Protein AF-A0A0C9WSH5-F1 (afdb_monomer_lite)

Radius of gyration: 27.42 Å; chains: 1; bounding box: 50×46×90 Å

Sequence (156 aa):
MPSDQQHELEELRREEETEKREKEKKSPKVKDFVANKPVKDTMQLRPSHFAIHKLDECEYVELYYFILEGCTEAVRLDHTIAQDTFTFTKADDTLLLKPMALHKPSSKVIPDEDLTWHQILIAKSGLLHHMVQRGWPDQHVFVLMEFFLNLESHPT

Secondary structure (DSSP, 8-state):
--HHHHHHHHHHHHHHHHHHHHHHHHS--PPPP-TTPPPPSS------HHHHHHHHTT----GGGGSHHHHHHHHHHHHHS-TT-EEEEEETTEEEEEEGGGT---TT---GGGS-HHHHHHHHHHHHHHHHHTT--HHHHHHHHHHHHHHHT---

Organism: NCBI:txid1095629

pLDDT: mean 84.45, std 10.74, range [50.03, 96.62]

Structure (mmCIF, N/CA/C/O backbone):
data_AF-A0A0C9WSH5-F1
#
_entry.id   AF-A0A0C9WSH5-F1
#
loop_
_atom_site.group_PDB
_atom_site.id
_atom_site.type_symbol
_atom_site.label_atom_id
_atom_site.label_alt_id
_atom_site.label_comp_id
_atom_site.label_asym_id
_atom_site.label_entity_id
_atom_site.label_seq_id
_atom_site.pdbx_PDB_ins_code
_atom_site.Cartn_x
_atom_site.Cartn_y
_atom_site.Cartn_z
_atom_site.occupancy
_atom_site.B_iso_or_equiv
_atom_site.auth_seq_id
_atom_site.auth_comp_id
_atom_site.auth_asym_id
_atom_site.auth_atom_id
_atom_site.pdbx_PDB_model_num
ATOM 1 N N . MET A 1 1 ? -26.234 27.484 71.056 1.00 50.03 1 MET A N 1
ATOM 2 C CA . MET A 1 1 ? -25.800 28.050 69.764 1.00 50.03 1 MET A CA 1
ATOM 3 C C . MET A 1 1 ? -24.334 27.741 69.389 1.00 50.03 1 MET A C 1
ATOM 5 O O . MET A 1 1 ? -23.684 28.633 68.867 1.00 50.03 1 MET A O 1
ATOM 9 N N . PRO A 1 2 ? -23.793 26.518 69.609 1.00 56.44 2 PRO A N 1
ATOM 10 C CA . PRO A 1 2 ? -22.602 26.066 68.864 1.00 56.44 2 PRO A CA 1
ATOM 11 C C . PRO A 1 2 ? -22.793 24.808 67.987 1.00 56.44 2 PRO A C 1
ATOM 13 O O . PRO A 1 2 ? -21.876 24.456 67.255 1.00 56.44 2 PRO A O 1
ATOM 16 N N . SER A 1 3 ? -23.948 24.128 68.028 1.00 60.78 3 SER A N 1
ATOM 17 C CA . SER A 1 3 ? -24.163 22.877 67.268 1.00 60.78 3 SER A CA 1
ATOM 18 C C . SER A 1 3 ? -24.392 23.078 65.767 1.00 60.78 3 SER A C 1
ATOM 20 O O . SER A 1 3 ? -23.948 22.244 64.985 1.00 60.78 3 SER A O 1
ATOM 22 N N . ASP A 1 4 ? -25.018 24.183 65.353 1.00 62.06 4 ASP A N 1
ATOM 23 C CA . ASP A 1 4 ? -25.354 24.409 63.937 1.00 62.06 4 ASP A CA 1
ATOM 24 C C . ASP A 1 4 ? -24.105 24.700 63.086 1.00 62.06 4 ASP A C 1
ATOM 26 O O . ASP A 1 4 ? -23.969 24.178 61.984 1.00 62.06 4 ASP A O 1
ATOM 30 N N . GLN A 1 5 ? -23.123 25.420 63.645 1.00 63.69 5 GLN A N 1
ATOM 31 C CA . GLN A 1 5 ? -21.836 25.691 62.986 1.00 63.69 5 GLN A CA 1
ATOM 32 C C . GLN A 1 5 ? -20.993 24.427 62.768 1.00 63.69 5 GLN A C 1
ATOM 34 O O . GLN A 1 5 ? -20.218 24.358 61.816 1.00 63.69 5 GLN A O 1
ATOM 39 N N . GLN A 1 6 ? -21.114 23.431 63.650 1.00 66.38 6 GLN A N 1
ATOM 40 C CA . GLN A 1 6 ? -20.389 22.167 63.497 1.00 66.38 6 GLN A CA 1
ATOM 41 C C . GLN A 1 6 ? -21.007 21.286 62.411 1.00 66.38 6 GLN A C 1
ATOM 43 O O . GLN A 1 6 ? -20.276 20.612 61.691 1.00 66.38 6 GLN A O 1
ATOM 48 N N . HIS A 1 7 ? -22.334 21.319 62.273 1.00 69.69 7 HIS A N 1
ATOM 49 C CA . HIS A 1 7 ? -23.040 20.590 61.224 1.00 69.69 7 HIS A CA 1
ATOM 50 C C . HIS A 1 7 ? -22.768 21.193 59.838 1.00 69.69 7 HIS A C 1
ATOM 52 O O . HIS A 1 7 ? -22.484 20.466 58.893 1.00 69.69 7 HIS A O 1
ATOM 58 N N . GLU A 1 8 ? -22.781 22.522 59.726 1.00 75.38 8 GLU A N 1
ATOM 59 C CA . GLU A 1 8 ? -22.505 23.230 58.469 1.00 75.38 8 GLU A CA 1
ATOM 60 C C . GLU A 1 8 ? -21.065 23.004 57.969 1.00 75.38 8 GLU A C 1
ATOM 62 O O . GLU A 1 8 ? -20.840 22.783 56.780 1.00 75.38 8 GLU A O 1
ATOM 67 N N . LEU A 1 9 ? -20.086 22.966 58.882 1.00 76.56 9 LEU A N 1
ATOM 68 C CA . LEU A 1 9 ? -18.692 22.673 58.539 1.00 76.56 9 LEU A CA 1
ATOM 69 C C . LEU A 1 9 ? -18.494 21.230 58.047 1.00 76.56 9 LEU A C 1
ATOM 71 O O . LEU A 1 9 ? -17.668 20.985 57.167 1.00 76.56 9 LEU A O 1
ATOM 75 N N . GLU A 1 10 ? -19.220 20.268 58.618 1.00 79.81 10 GLU A N 1
ATOM 76 C CA . GLU A 1 10 ? -19.109 18.861 58.225 1.00 79.81 10 GLU A CA 1
ATOM 77 C C . GLU A 1 10 ? -19.747 18.596 56.854 1.00 79.81 10 GLU A C 1
ATOM 79 O O . GLU A 1 10 ? -19.181 17.857 56.046 1.00 79.81 10 GLU A O 1
ATOM 84 N N . GLU A 1 11 ? -20.865 19.257 56.547 1.00 80.06 11 GLU A N 1
ATOM 85 C CA . GLU A 1 11 ? -21.499 19.175 55.227 1.00 80.06 11 GLU A CA 1
ATOM 86 C C . GLU A 1 11 ? -20.609 19.798 54.136 1.00 80.06 11 GLU A C 1
ATOM 88 O O . GLU A 1 11 ? -20.381 19.165 53.104 1.00 80.06 11 GLU A O 1
ATOM 93 N N . LEU A 1 12 ? -19.977 20.951 54.402 1.00 82.00 12 LEU A N 1
ATOM 94 C CA . LEU A 1 12 ? -18.985 21.557 53.498 1.00 82.00 12 LEU A CA 1
ATOM 95 C C . LEU A 1 12 ? -17.786 20.634 53.229 1.00 82.00 12 LEU A C 1
ATOM 97 O O . LEU A 1 12 ? -17.310 20.528 52.097 1.00 82.00 12 LEU A O 1
ATOM 101 N N . ARG A 1 13 ? -17.295 19.930 54.258 1.00 80.62 13 ARG A N 1
ATOM 102 C CA . ARG A 1 13 ? -16.193 18.964 54.104 1.00 80.62 13 ARG A CA 1
ATOM 103 C C . ARG A 1 13 ? -16.601 17.771 53.248 1.00 80.62 13 ARG A C 1
ATOM 105 O O . ARG A 1 13 ? -15.802 17.319 52.427 1.00 80.62 13 ARG A O 1
ATOM 112 N N . ARG A 1 14 ? -17.827 17.271 53.418 1.00 81.31 14 ARG A N 1
ATOM 113 C CA . ARG A 1 14 ? -18.374 16.184 52.595 1.00 81.31 14 ARG A CA 1
ATOM 114 C C . ARG A 1 14 ? -18.537 16.613 51.142 1.00 81.31 14 ARG A C 1
ATOM 116 O O . ARG A 1 14 ? -18.136 15.861 50.254 1.00 81.31 14 ARG A O 1
ATOM 123 N N . GLU A 1 15 ? -19.049 17.814 50.894 1.00 80.81 15 GLU A N 1
ATOM 124 C CA . GLU A 1 15 ? -19.179 18.363 49.541 1.00 80.81 15 GLU A CA 1
ATOM 125 C C . GLU A 1 15 ? -17.812 18.514 48.861 1.00 80.81 15 GLU A C 1
ATOM 127 O O . GLU A 1 15 ? -17.624 17.976 47.767 1.00 80.81 15 GLU A O 1
ATOM 132 N N . GLU A 1 16 ? -16.814 19.103 49.528 1.00 80.12 16 GLU A N 1
ATOM 133 C CA . GLU A 1 16 ? -15.451 19.195 48.979 1.00 80.12 16 GLU A CA 1
ATOM 134 C C . GLU A 1 16 ? -14.829 17.820 48.689 1.00 80.12 16 GLU A C 1
ATOM 136 O O . GLU A 1 16 ? -14.125 17.644 47.689 1.00 80.12 16 GLU A O 1
ATOM 141 N N . GLU A 1 17 ? -15.056 16.828 49.555 1.00 80.19 17 GLU A N 1
ATOM 142 C CA . GLU A 1 17 ? -14.512 15.483 49.364 1.00 80.19 17 GLU A CA 1
ATOM 143 C C . GLU A 1 17 ? -15.188 14.765 48.185 1.00 80.19 17 GLU A C 1
ATOM 145 O O . GLU A 1 17 ? -14.519 14.077 47.403 1.00 80.19 17 GLU A O 1
ATOM 150 N N . THR A 1 18 ? -16.497 14.962 48.002 1.00 79.00 18 THR A N 1
ATOM 151 C CA . THR A 1 18 ? -17.220 14.443 46.831 1.00 79.00 18 THR A CA 1
ATOM 152 C C . THR A 1 18 ? -16.777 15.127 45.541 1.00 79.00 18 THR A C 1
ATOM 154 O O . THR A 1 18 ? -16.518 14.438 44.551 1.00 79.00 18 THR A O 1
ATOM 157 N N . GLU A 1 19 ? -16.577 16.447 45.559 1.00 80.56 19 GLU A N 1
ATOM 158 C CA . GLU A 1 19 ? -16.118 17.210 44.400 1.00 80.56 19 GLU A CA 1
ATOM 159 C C . GLU A 1 19 ? -14.691 16.806 43.989 1.00 80.56 19 GLU A C 1
ATOM 161 O O . GLU A 1 19 ? -14.406 16.628 42.799 1.00 80.56 19 GLU A O 1
ATOM 166 N N . LYS A 1 20 ? -13.794 16.574 44.959 1.00 77.50 20 LYS A N 1
ATOM 167 C CA . LYS A 1 20 ? -12.436 16.058 44.703 1.00 77.50 20 LYS A CA 1
ATOM 168 C C . LYS A 1 20 ? -12.468 14.660 44.084 1.00 77.50 20 LYS A C 1
ATOM 170 O O . LYS A 1 20 ? -11.818 14.437 43.062 1.00 77.50 20 LYS A O 1
ATOM 175 N N . ARG A 1 21 ? -13.282 13.745 44.623 1.00 75.56 21 ARG A N 1
ATOM 176 C CA . ARG A 1 21 ? -13.440 12.382 44.074 1.00 75.56 21 ARG A CA 1
ATOM 177 C C . ARG A 1 21 ? -14.044 12.384 42.668 1.00 75.56 21 ARG A C 1
ATOM 179 O O . ARG A 1 21 ? -13.676 11.547 41.841 1.00 75.56 21 ARG A O 1
ATOM 186 N N . GLU A 1 22 ? -14.962 13.301 42.368 1.00 77.06 22 GLU A N 1
ATOM 187 C CA . GLU A 1 22 ? -15.489 13.469 41.010 1.00 77.06 22 GLU A CA 1
ATOM 188 C C . GLU A 1 22 ? -14.439 14.010 40.035 1.00 77.06 22 GLU A C 1
ATOM 190 O O . GLU A 1 22 ? -14.343 13.512 38.910 1.00 77.06 22 GLU A O 1
ATOM 195 N N . LYS A 1 23 ? -13.639 14.998 40.454 1.00 76.31 23 LYS A N 1
ATOM 196 C CA . LYS A 1 23 ? -12.546 15.556 39.641 1.00 76.31 23 LYS A CA 1
ATOM 197 C C . LYS A 1 23 ? -11.484 14.499 39.330 1.00 76.31 23 LYS A C 1
ATOM 199 O O . LYS A 1 23 ? -11.049 14.399 38.186 1.00 76.31 23 LYS A O 1
ATOM 204 N N . GLU A 1 24 ? -11.142 13.646 40.294 1.00 74.50 24 GLU A N 1
ATOM 205 C CA . GLU A 1 24 ? -10.209 12.531 40.083 1.00 74.50 24 GLU A CA 1
ATOM 206 C C . GLU A 1 24 ? -10.762 11.473 39.119 1.00 74.50 24 GLU A C 1
ATOM 208 O O . GLU A 1 24 ? -10.040 11.012 38.234 1.00 74.50 24 GLU A O 1
ATOM 213 N N . LYS A 1 25 ? -12.056 11.129 39.209 1.00 75.00 25 LYS A N 1
ATOM 214 C CA . LYS A 1 25 ? -12.700 10.196 38.261 1.00 75.00 25 LYS A CA 1
ATOM 215 C C . LYS A 1 25 ? -12.760 10.737 36.831 1.00 75.00 25 LYS A C 1
ATOM 217 O O . LYS A 1 25 ? -12.718 9.942 35.894 1.00 75.00 25 LYS A O 1
ATOM 222 N N . LYS A 1 26 ? -12.882 12.058 36.672 1.00 77.50 26 LYS A N 1
ATOM 223 C CA . LYS A 1 26 ? -12.911 12.749 35.371 1.00 77.50 26 LYS A CA 1
ATOM 224 C C . LYS A 1 26 ? -11.509 12.996 34.804 1.00 77.50 26 LYS A C 1
ATOM 226 O O . LYS A 1 26 ? -11.394 13.354 33.634 1.00 77.50 26 LYS A O 1
ATOM 231 N N . SER A 1 27 ? -10.451 12.801 35.594 1.00 70.69 27 SER A N 1
ATOM 232 C CA . SER A 1 27 ? -9.085 12.949 35.098 1.00 70.69 27 SER A CA 1
ATOM 233 C C . SER A 1 27 ? -8.742 11.831 34.099 1.00 70.69 27 SER A C 1
ATOM 235 O O . SER A 1 27 ? -9.099 10.667 34.323 1.00 70.69 27 SER A O 1
ATOM 237 N N . PRO A 1 28 ? -8.070 12.147 32.976 1.00 71.75 28 PRO A N 1
ATOM 238 C CA . PRO A 1 28 ? -7.603 11.131 32.046 1.00 71.75 28 PRO A CA 1
ATOM 239 C C . PRO A 1 28 ? -6.678 10.163 32.782 1.00 71.75 28 PRO A C 1
ATOM 241 O O . PRO A 1 28 ? -5.622 10.556 33.277 1.00 71.75 28 PRO A O 1
ATOM 244 N N . LYS A 1 29 ? -7.057 8.884 32.849 1.00 78.62 29 LYS A N 1
ATOM 245 C CA . LYS A 1 29 ? -6.165 7.835 33.349 1.00 78.62 29 LYS A CA 1
ATOM 246 C C . LYS A 1 29 ? -5.006 7.691 32.371 1.00 78.62 29 LYS A C 1
ATOM 248 O O . LYS A 1 29 ? -5.147 7.065 31.320 1.00 78.62 29 LYS A O 1
ATOM 253 N N . VAL A 1 30 ? -3.877 8.304 32.713 1.00 79.31 30 VAL A N 1
ATOM 254 C CA . VAL A 1 30 ? -2.618 8.125 31.992 1.00 79.31 30 VAL A CA 1
ATOM 255 C C . VAL A 1 30 ? -2.270 6.642 32.066 1.00 79.31 30 VAL A C 1
ATOM 257 O O . VAL A 1 30 ? -2.199 6.067 33.151 1.00 79.31 30 VAL A O 1
ATOM 260 N N . LYS A 1 31 ? -2.138 5.998 30.905 1.00 79.38 31 LYS A N 1
ATOM 261 C CA . LYS A 1 31 ? -1.681 4.608 30.845 1.00 79.38 31 LYS A CA 1
ATOM 262 C C . LYS A 1 31 ? -0.248 4.551 31.362 1.00 79.38 31 LYS A C 1
ATOM 264 O O . LYS A 1 31 ? 0.551 5.428 31.047 1.00 79.38 31 LYS A O 1
ATOM 269 N N . ASP A 1 32 ? 0.049 3.515 32.133 1.00 80.06 32 ASP A N 1
ATOM 270 C CA . ASP A 1 32 ? 1.391 3.288 32.653 1.00 80.06 32 ASP A CA 1
ATOM 271 C C . ASP A 1 32 ? 2.388 3.066 31.503 1.00 80.06 32 ASP A C 1
ATOM 273 O O . ASP A 1 32 ? 2.015 2.571 30.429 1.00 80.06 32 ASP A O 1
ATOM 277 N N . PHE A 1 33 ? 3.645 3.458 31.698 1.00 80.75 33 PHE A N 1
ATOM 278 C CA . PHE A 1 33 ? 4.669 3.324 30.664 1.00 80.75 33 PHE A CA 1
ATOM 279 C C . PHE A 1 33 ? 5.465 2.033 30.862 1.00 80.75 33 PHE A C 1
ATOM 281 O O . PHE A 1 33 ? 5.825 1.652 31.971 1.00 80.75 33 PHE A O 1
ATOM 288 N N . VAL A 1 34 ? 5.791 1.354 29.762 1.00 82.00 34 VAL A N 1
ATOM 289 C CA . VAL A 1 34 ? 6.684 0.193 29.813 1.00 82.00 34 VAL A CA 1
ATOM 290 C C . VAL A 1 34 ? 8.123 0.699 29.807 1.00 82.00 34 VAL A C 1
ATOM 292 O O . VAL A 1 34 ? 8.663 1.046 28.754 1.00 82.00 34 VAL A O 1
ATOM 295 N N . ALA A 1 35 ? 8.737 0.761 30.988 1.00 82.00 35 ALA A N 1
ATOM 296 C CA . ALA A 1 35 ? 10.157 1.063 31.126 1.00 82.00 35 ALA A CA 1
ATOM 297 C C . ALA A 1 35 ? 11.004 0.043 30.340 1.00 82.00 35 ALA A C 1
ATOM 299 O O . ALA A 1 35 ? 10.714 -1.152 30.348 1.00 82.00 35 ALA A O 1
ATOM 300 N N . ASN A 1 36 ? 12.066 0.511 29.678 1.00 82.81 36 ASN A N 1
ATOM 301 C CA . ASN A 1 36 ? 13.021 -0.315 28.923 1.00 82.81 36 ASN A CA 1
ATOM 302 C C . ASN A 1 36 ? 12.457 -1.055 27.698 1.00 82.81 36 ASN A C 1
ATOM 304 O O . ASN A 1 36 ? 13.069 -2.017 27.234 1.00 82.81 36 ASN A O 1
ATOM 308 N N . LYS A 1 37 ? 11.326 -0.618 27.126 1.00 79.19 37 LYS A N 1
ATOM 309 C CA . LYS A 1 37 ? 10.929 -1.099 25.798 1.00 79.19 37 LYS A CA 1
ATOM 310 C C . LYS A 1 37 ? 11.921 -0.542 24.762 1.00 79.19 37 LYS A C 1
ATOM 312 O O . LYS A 1 37 ? 11.966 0.679 24.603 1.00 79.19 37 LYS A O 1
ATOM 317 N N . PRO A 1 38 ? 12.704 -1.382 24.061 1.00 78.19 38 PRO A N 1
ATOM 318 C CA . PRO A 1 38 ? 13.618 -0.892 23.040 1.00 78.19 38 PRO A CA 1
ATOM 319 C C . PRO A 1 38 ? 12.813 -0.205 21.934 1.00 78.19 38 PRO A C 1
ATOM 321 O O . PRO A 1 38 ? 11.809 -0.741 21.450 1.00 78.19 38 PRO A O 1
ATOM 324 N N . VAL A 1 39 ? 13.234 1.002 21.561 1.00 75.94 39 VAL A N 1
ATOM 325 C CA . VAL A 1 39 ? 12.709 1.678 20.375 1.00 75.94 39 VAL A CA 1
ATOM 326 C C . VAL A 1 39 ? 13.197 0.886 19.167 1.00 75.94 39 VAL A C 1
ATOM 328 O O . VAL A 1 39 ? 14.350 0.474 19.111 1.00 75.94 39 VAL A O 1
ATOM 331 N N . LYS A 1 40 ? 12.301 0.602 18.223 1.00 74.06 40 LYS A N 1
ATOM 332 C CA . LYS A 1 40 ? 12.676 -0.101 16.999 1.00 74.06 40 LYS A CA 1
ATOM 333 C C . LYS A 1 40 ? 13.506 0.858 16.141 1.00 74.06 40 LYS A C 1
ATOM 335 O O . LYS A 1 40 ? 12.993 1.902 15.753 1.00 74.06 40 LYS A O 1
ATOM 340 N N . ASP A 1 41 ? 14.738 0.481 15.810 1.00 75.12 41 ASP A N 1
ATOM 341 C CA . ASP A 1 41 ? 15.648 1.305 14.990 1.00 75.12 41 ASP A CA 1
ATOM 342 C C . ASP A 1 41 ? 15.206 1.435 13.522 1.00 75.12 41 ASP A C 1
ATOM 344 O O . ASP A 1 41 ? 15.775 2.202 12.750 1.00 75.12 41 ASP A O 1
ATOM 348 N N . THR A 1 42 ? 14.183 0.682 13.111 1.00 63.22 42 THR A N 1
ATOM 349 C CA . THR A 1 42 ? 13.645 0.710 11.751 1.00 63.22 42 THR A CA 1
ATOM 350 C C . THR A 1 42 ? 12.277 1.377 11.728 1.00 63.22 42 THR A C 1
ATOM 352 O O . THR A 1 42 ? 11.318 0.914 12.355 1.00 63.22 42 THR A O 1
ATOM 355 N N . MET A 1 43 ? 12.185 2.472 10.972 1.00 65.31 43 MET A N 1
ATOM 356 C CA . MET A 1 43 ? 10.923 3.142 10.687 1.00 65.31 43 MET A CA 1
ATOM 357 C C . MET A 1 43 ? 10.135 2.273 9.703 1.00 65.31 43 MET A C 1
ATOM 359 O O . MET A 1 43 ? 10.566 2.056 8.572 1.00 65.31 43 MET A O 1
ATOM 363 N N . GLN A 1 44 ? 9.001 1.728 10.141 1.00 70.31 44 GLN A N 1
ATOM 364 C CA . GLN A 1 44 ? 8.136 0.970 9.246 1.00 70.31 44 GLN A CA 1
ATOM 365 C C . GLN A 1 44 ? 7.428 1.953 8.314 1.00 70.31 44 GLN A C 1
ATOM 367 O O . GLN A 1 44 ? 6.639 2.783 8.768 1.00 70.31 44 GLN A O 1
ATOM 372 N N . LEU A 1 45 ? 7.729 1.867 7.018 1.00 79.06 45 LEU A N 1
ATOM 373 C CA . LEU A 1 45 ? 7.001 2.602 5.993 1.00 79.06 45 LEU A CA 1
ATOM 374 C C . LEU A 1 45 ? 5.535 2.164 6.032 1.00 79.06 45 LEU A C 1
ATOM 376 O O . LEU A 1 45 ? 5.234 0.972 5.972 1.00 79.06 45 LEU A O 1
ATOM 380 N N . ARG A 1 46 ? 4.635 3.133 6.197 1.00 87.69 46 ARG A N 1
ATOM 381 C CA . ARG A 1 46 ? 3.190 2.918 6.194 1.00 87.69 46 ARG A CA 1
ATOM 382 C C . ARG A 1 46 ? 2.614 3.593 4.948 1.00 87.69 46 ARG A C 1
ATOM 384 O O . ARG A 1 46 ? 2.550 4.824 4.929 1.00 87.69 46 ARG A O 1
ATOM 391 N N . PRO A 1 47 ? 2.192 2.818 3.936 1.00 92.50 47 PRO A N 1
ATOM 392 C CA . PRO A 1 47 ? 1.479 3.353 2.785 1.00 92.50 47 PRO A CA 1
ATOM 393 C C . PRO A 1 47 ? 0.166 4.027 3.191 1.00 92.50 47 PRO A C 1
ATOM 395 O O . PRO A 1 47 ? -0.358 3.814 4.289 1.00 92.50 47 PRO A O 1
ATOM 398 N N . SER A 1 48 ? -0.385 4.829 2.282 1.00 91.88 48 SER A N 1
ATOM 399 C CA . SER A 1 48 ? -1.655 5.523 2.502 1.00 91.88 48 SER A CA 1
ATOM 400 C C . SER A 1 48 ? -2.825 4.552 2.690 1.00 91.88 48 SER A C 1
ATOM 402 O O . SER A 1 48 ? -2.844 3.455 2.131 1.00 91.88 48 SER A O 1
ATOM 404 N N . HIS A 1 49 ? -3.849 4.983 3.431 1.00 90.50 49 HIS A N 1
ATOM 405 C CA . HIS A 1 49 ? -5.103 4.232 3.560 1.00 90.50 49 HIS A CA 1
ATOM 406 C C . HIS A 1 49 ? -5.742 3.935 2.196 1.00 90.50 49 HIS A C 1
ATOM 408 O O . HIS A 1 49 ? -6.263 2.842 2.000 1.00 90.50 49 HIS A O 1
ATOM 414 N N . PHE A 1 50 ? -5.639 4.870 1.248 1.00 91.44 50 PHE A N 1
ATOM 415 C CA . PHE A 1 50 ? -6.048 4.685 -0.144 1.00 91.44 50 PHE A CA 1
ATOM 416 C C . PHE A 1 50 ? -5.333 3.500 -0.807 1.00 91.44 50 PHE A C 1
ATOM 418 O O . PHE A 1 50 ? -5.984 2.614 -1.354 1.00 91.44 50 PHE A O 1
ATOM 425 N N . ALA A 1 51 ? -4.000 3.446 -0.717 1.00 94.19 51 ALA A N 1
ATOM 426 C CA . ALA A 1 51 ? -3.214 2.381 -1.332 1.00 94.19 51 ALA A CA 1
ATOM 427 C C . ALA A 1 51 ? -3.497 1.012 -0.705 1.00 94.19 51 ALA A C 1
ATOM 429 O O . ALA A 1 51 ? -3.612 0.012 -1.408 1.00 94.19 51 ALA A O 1
ATOM 430 N N . ILE A 1 52 ? -3.659 0.974 0.619 1.00 93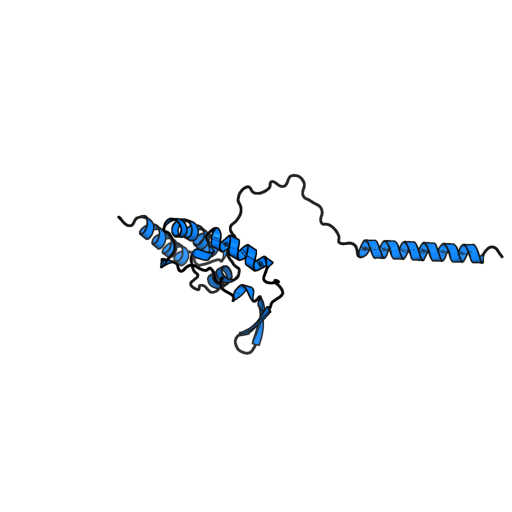.69 52 ILE A N 1
ATOM 431 C CA . ILE A 1 52 ? -4.023 -0.254 1.327 1.00 93.69 52 ILE A CA 1
ATOM 432 C C . ILE A 1 52 ? -5.429 -0.724 0.933 1.00 93.69 52 ILE A C 1
ATOM 434 O O . ILE A 1 52 ? -5.603 -1.906 0.667 1.00 93.69 52 ILE A O 1
ATOM 438 N N . HIS A 1 53 ? -6.405 0.183 0.835 1.00 92.62 53 HIS A N 1
ATOM 439 C CA . HIS A 1 53 ? -7.759 -0.164 0.393 1.00 92.62 53 HIS A CA 1
ATOM 440 C C . HIS A 1 53 ? -7.762 -0.704 -1.040 1.00 92.62 53 HIS A C 1
ATOM 442 O O . HIS A 1 53 ? -8.440 -1.681 -1.330 1.00 92.62 53 HIS A O 1
ATOM 448 N N . LYS A 1 54 ? -6.976 -0.112 -1.944 1.00 93.81 54 LYS A N 1
ATOM 449 C CA . LYS A 1 54 ? -6.796 -0.649 -3.298 1.00 93.81 54 LYS A CA 1
ATOM 450 C C . LYS A 1 54 ? -6.246 -2.075 -3.292 1.00 93.81 54 LYS A C 1
ATOM 452 O O . LYS A 1 54 ? -6.749 -2.918 -4.026 1.00 93.81 54 LYS A O 1
ATOM 457 N N . LEU A 1 55 ? -5.269 -2.359 -2.428 1.00 94.19 55 LEU A N 1
ATOM 458 C CA . LEU A 1 55 ? -4.762 -3.720 -2.264 1.00 94.19 55 LEU A CA 1
ATOM 459 C C . LEU A 1 55 ? -5.815 -4.685 -1.710 1.00 94.19 55 LEU A C 1
ATOM 461 O O . LEU A 1 55 ? -5.812 -5.848 -2.098 1.00 94.19 55 LEU A O 1
ATOM 465 N N . ASP A 1 56 ? -6.705 -4.240 -0.825 1.00 93.06 56 ASP A N 1
ATOM 466 C CA . ASP A 1 56 ? -7.799 -5.085 -0.325 1.00 93.06 56 ASP A CA 1
ATOM 467 C C . ASP A 1 56 ? -8.770 -5.493 -1.431 1.00 93.06 56 ASP A C 1
ATOM 469 O O . ASP A 1 56 ? -9.175 -6.650 -1.509 1.00 93.06 56 ASP A O 1
ATOM 473 N N . GLU A 1 57 ? -9.085 -4.557 -2.321 1.00 92.06 57 GLU A N 1
ATOM 474 C CA . GLU A 1 57 ? -9.973 -4.777 -3.467 1.00 92.06 57 GLU A CA 1
ATOM 475 C C . GLU A 1 57 ? -9.262 -5.473 -4.646 1.00 92.06 57 GLU A C 1
ATOM 477 O O . GLU A 1 57 ? -9.840 -5.637 -5.719 1.00 92.06 57 GLU A O 1
ATOM 482 N N . CYS A 1 58 ? -8.002 -5.890 -4.464 1.00 90.88 58 CYS A N 1
ATOM 483 C CA . CYS A 1 58 ? -7.157 -6.463 -5.515 1.00 90.88 58 CYS A CA 1
ATOM 484 C C . CYS A 1 58 ? -7.029 -5.563 -6.760 1.00 90.88 58 CYS A C 1
ATOM 486 O O . CYS A 1 58 ? -6.848 -6.045 -7.880 1.00 90.88 58 CYS A O 1
ATOM 488 N N . GLU A 1 59 ? -7.113 -4.246 -6.566 1.00 92.69 59 GLU A N 1
ATOM 489 C CA . GLU A 1 59 ? -6.982 -3.250 -7.621 1.00 92.69 59 GLU A CA 1
ATOM 490 C C . GLU A 1 59 ? -5.526 -2.825 -7.834 1.00 92.69 59 GLU A C 1
ATOM 492 O O . GLU A 1 59 ? -4.683 -2.872 -6.936 1.00 92.69 59 GLU A O 1
ATOM 497 N N . TYR A 1 60 ? -5.253 -2.315 -9.036 1.00 92.12 60 TYR A N 1
ATOM 498 C CA . TYR A 1 60 ? -3.997 -1.638 -9.329 1.00 92.12 60 TYR A CA 1
ATOM 499 C C . TYR A 1 60 ? -3.830 -0.370 -8.476 1.00 92.12 60 TYR A C 1
ATOM 501 O O . TYR A 1 60 ? -4.757 0.440 -8.349 1.00 92.12 60 TYR A O 1
ATOM 509 N N . VAL A 1 61 ? -2.620 -0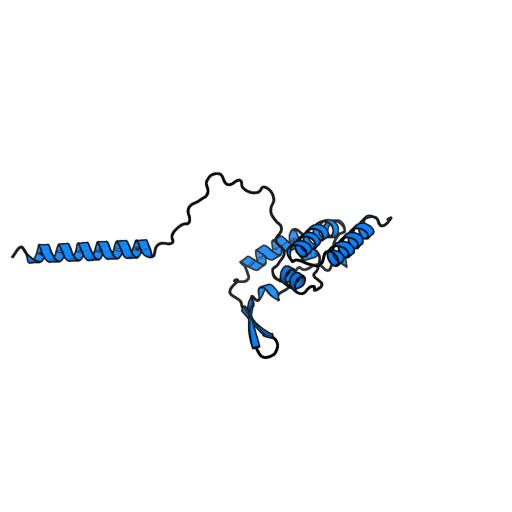.199 -7.943 1.00 94.94 61 VAL A N 1
ATOM 510 C CA . VAL A 1 61 ? -2.161 0.954 -7.169 1.00 94.94 61 VAL A CA 1
ATOM 511 C C . VAL A 1 61 ? -0.722 1.286 -7.558 1.00 94.94 61 VAL A C 1
ATOM 513 O O . VAL A 1 61 ? 0.102 0.386 -7.712 1.00 94.94 61 VAL A O 1
ATOM 516 N N . GLU A 1 62 ? -0.421 2.574 -7.688 1.00 96.56 62 GLU A N 1
ATOM 517 C CA . GLU A 1 62 ? 0.896 3.060 -8.090 1.00 96.56 62 GLU A CA 1
ATOM 518 C C . GLU A 1 62 ? 1.978 2.705 -7.053 1.00 96.56 62 GLU A C 1
ATOM 520 O O . GLU A 1 62 ? 1.798 2.847 -5.834 1.00 96.56 62 GLU A O 1
ATOM 525 N N . LEU A 1 63 ? 3.158 2.324 -7.541 1.00 96.38 63 LEU A N 1
ATOM 526 C CA . LEU A 1 63 ? 4.330 1.979 -6.735 1.00 96.38 63 LEU A CA 1
ATOM 527 C C . LEU A 1 63 ? 4.813 3.146 -5.866 1.00 96.38 63 LEU A C 1
ATOM 529 O O . LEU A 1 63 ? 5.392 2.931 -4.797 1.00 96.38 63 LEU A O 1
ATOM 533 N N . TYR A 1 64 ? 4.507 4.381 -6.269 1.00 96.62 64 TYR A N 1
ATOM 534 C CA . TYR A 1 64 ? 4.783 5.591 -5.497 1.00 96.62 64 TYR A CA 1
ATOM 535 C C . TYR A 1 64 ? 4.277 5.508 -4.045 1.00 96.62 64 TYR A C 1
ATOM 537 O O . TYR A 1 64 ? 4.901 6.050 -3.135 1.00 96.62 64 TYR A O 1
ATOM 545 N N . TYR A 1 65 ? 3.175 4.807 -3.771 1.00 95.56 65 TYR A N 1
ATOM 546 C CA . TYR A 1 65 ? 2.665 4.702 -2.400 1.00 95.56 65 TYR A CA 1
ATOM 547 C C . TYR A 1 65 ? 3.546 3.864 -1.463 1.00 95.56 65 TYR A C 1
ATOM 549 O O . TYR A 1 65 ? 3.376 3.947 -0.245 1.00 95.56 65 TYR A O 1
ATOM 557 N N . PHE A 1 66 ? 4.491 3.095 -2.006 1.00 94.94 66 PHE A N 1
ATOM 558 C CA . PHE A 1 66 ? 5.352 2.175 -1.259 1.00 94.94 66 PHE A CA 1
ATOM 559 C C . PHE A 1 66 ? 6.799 2.666 -1.118 1.00 94.94 66 PHE A C 1
ATOM 561 O O . PHE A 1 66 ? 7.604 1.999 -0.468 1.00 94.94 66 PHE A O 1
ATOM 568 N N . ILE A 1 67 ? 7.135 3.835 -1.676 1.00 94.19 67 ILE A N 1
ATOM 569 C CA . ILE A 1 67 ? 8.424 4.504 -1.436 1.00 94.19 67 ILE A CA 1
ATOM 570 C C . ILE A 1 67 ? 8.348 5.449 -0.229 1.00 94.19 67 ILE A C 1
ATOM 572 O O . ILE A 1 67 ? 7.267 5.783 0.270 1.00 94.19 67 ILE A O 1
ATOM 576 N N . LEU A 1 68 ? 9.515 5.888 0.256 1.00 91.94 68 LEU A N 1
ATOM 577 C CA . LEU A 1 68 ? 9.636 6.754 1.432 1.00 91.94 68 LEU A CA 1
ATOM 578 C C . LEU A 1 68 ? 8.862 8.066 1.261 1.00 91.94 68 LEU A C 1
ATOM 580 O O . LEU A 1 68 ? 8.197 8.515 2.197 1.00 91.94 68 LEU A O 1
ATOM 584 N N . GLU A 1 69 ? 8.927 8.667 0.078 1.00 93.25 69 GLU A N 1
ATOM 585 C CA . GLU A 1 69 ? 8.267 9.925 -0.258 1.00 93.25 69 GLU A CA 1
ATOM 586 C C . GLU A 1 69 ? 6.746 9.787 -0.175 1.00 93.25 69 GLU A C 1
ATOM 588 O O . GLU A 1 69 ? 6.095 10.580 0.511 1.00 93.25 69 GLU A O 1
ATOM 593 N N . GLY A 1 70 ? 6.189 8.745 -0.799 1.00 92.94 70 GLY A N 1
ATOM 594 C CA . GLY A 1 70 ? 4.754 8.476 -0.770 1.00 92.94 70 GLY A CA 1
ATOM 595 C C . GLY A 1 70 ? 4.243 8.141 0.629 1.00 92.94 70 GLY A C 1
ATOM 596 O O . GLY A 1 70 ? 3.208 8.665 1.041 1.00 92.94 70 GLY A O 1
ATOM 597 N N . CYS A 1 71 ? 4.995 7.356 1.408 1.00 92.00 71 CYS A N 1
ATOM 598 C CA . CYS A 1 71 ? 4.653 7.069 2.806 1.00 92.00 71 CYS A CA 1
ATOM 599 C C . CYS A 1 71 ? 4.733 8.319 3.697 1.00 92.00 71 CYS A C 1
ATOM 601 O O . CYS A 1 71 ? 3.879 8.535 4.555 1.00 92.00 71 CYS A O 1
ATOM 603 N N . THR A 1 72 ? 5.735 9.177 3.495 1.00 90.88 72 THR A N 1
ATOM 604 C CA . THR A 1 72 ? 5.868 10.431 4.257 1.00 90.88 72 THR A CA 1
ATOM 605 C C . THR A 1 72 ? 4.710 11.379 3.953 1.00 90.88 72 THR A C 1
ATOM 607 O O . THR A 1 72 ? 4.152 11.999 4.861 1.00 90.88 72 THR A O 1
ATOM 610 N N . GLU A 1 73 ? 4.308 11.475 2.686 1.00 90.06 73 GLU A N 1
ATOM 611 C CA . GLU A 1 73 ? 3.125 12.242 2.297 1.00 90.06 73 GLU A CA 1
ATOM 612 C C . GLU A 1 73 ? 1.834 11.637 2.845 1.00 90.06 73 GLU A C 1
ATOM 614 O O . GLU A 1 73 ? 0.983 12.386 3.319 1.00 90.06 73 GLU A O 1
ATOM 619 N N . ALA A 1 74 ? 1.705 10.309 2.872 1.00 89.00 74 ALA A N 1
ATOM 620 C CA . ALA A 1 74 ? 0.572 9.643 3.506 1.00 89.00 74 ALA A CA 1
ATOM 621 C C . ALA A 1 74 ? 0.442 10.026 4.989 1.00 89.00 74 ALA A C 1
ATOM 623 O O . ALA A 1 74 ? -0.636 10.425 5.423 1.00 89.00 74 ALA A O 1
ATOM 624 N N . VAL A 1 75 ? 1.546 10.004 5.743 1.00 86.56 75 VAL A N 1
ATOM 625 C CA . VAL A 1 75 ? 1.566 10.423 7.157 1.00 86.56 75 VAL A CA 1
ATOM 626 C C . VAL A 1 75 ? 1.163 11.895 7.315 1.00 86.56 75 VAL A C 1
ATOM 628 O O . VAL A 1 75 ? 0.405 12.240 8.222 1.00 86.56 75 VAL A O 1
ATOM 631 N N . ARG A 1 76 ? 1.631 12.778 6.425 1.00 84.25 76 ARG A N 1
ATOM 632 C CA . ARG A 1 76 ? 1.241 14.201 6.433 1.00 84.25 76 ARG A CA 1
ATOM 633 C C . ARG A 1 76 ? -0.244 14.397 6.134 1.00 84.25 76 ARG A C 1
ATOM 635 O O . ARG A 1 76 ? -0.895 15.220 6.783 1.00 84.25 76 ARG A O 1
ATOM 642 N N . LEU A 1 77 ? -0.779 13.660 5.163 1.00 80.06 77 LEU A N 1
ATOM 643 C CA . LEU A 1 77 ? -2.193 13.708 4.802 1.00 80.06 77 LEU A CA 1
ATOM 644 C C . LEU A 1 77 ? -3.075 13.161 5.924 1.00 80.06 77 LEU A C 1
ATOM 646 O O . LEU A 1 77 ? -4.078 13.796 6.227 1.00 80.06 77 LEU A O 1
ATOM 650 N N . ASP A 1 78 ? -2.672 12.082 6.596 1.00 76.69 78 ASP A N 1
ATOM 651 C CA . ASP A 1 78 ? -3.386 11.532 7.757 1.00 76.69 78 ASP A CA 1
ATOM 652 C C . ASP A 1 78 ? -3.462 12.532 8.931 1.00 76.69 78 ASP A C 1
ATOM 654 O O . ASP A 1 78 ? -4.427 12.510 9.690 1.00 76.69 78 ASP A O 1
ATOM 658 N N . HIS A 1 79 ? -2.472 13.421 9.089 1.00 73.00 79 HIS A N 1
ATOM 659 C CA . HIS A 1 79 ? -2.511 14.492 10.097 1.00 73.00 79 HIS A CA 1
ATOM 660 C C . HIS A 1 79 ? -3.366 15.698 9.659 1.00 73.00 79 HIS A C 1
ATOM 662 O O . HIS A 1 79 ? -3.892 16.431 10.494 1.00 73.00 79 HIS A O 1
ATOM 668 N N . THR A 1 80 ? -3.471 15.951 8.352 1.00 67.50 80 THR A N 1
ATOM 669 C CA . THR A 1 80 ? -4.134 17.151 7.805 1.00 67.50 80 THR A CA 1
ATOM 670 C C . THR A 1 80 ? -5.613 16.912 7.515 1.00 67.50 80 THR A C 1
ATOM 672 O O . THR A 1 80 ? -6.450 17.788 7.728 1.00 67.50 80 THR A O 1
ATOM 675 N N . ILE A 1 81 ? -5.949 15.724 7.018 1.00 61.34 81 ILE A N 1
ATOM 676 C CA . ILE A 1 81 ? -7.322 15.258 6.893 1.00 61.34 81 ILE A CA 1
ATOM 677 C C . ILE A 1 81 ? -7.710 14.829 8.301 1.00 61.34 81 ILE A C 1
ATOM 679 O O . ILE A 1 81 ? -7.236 13.802 8.776 1.00 61.34 81 ILE A O 1
ATOM 683 N N . ALA A 1 82 ? -8.546 15.614 8.985 1.00 54.66 82 ALA A N 1
ATOM 684 C CA . ALA A 1 82 ? -9.182 15.131 10.203 1.00 54.66 82 ALA A CA 1
ATOM 685 C C . ALA A 1 82 ? -9.759 13.744 9.887 1.00 54.66 82 ALA A C 1
ATOM 687 O O . ALA A 1 82 ? -10.562 13.622 8.954 1.00 54.66 82 ALA A O 1
ATOM 688 N N . GLN A 1 83 ? -9.332 12.709 10.622 1.00 55.00 83 GLN A N 1
ATOM 689 C CA . GLN A 1 83 ? -9.818 11.333 10.443 1.00 55.00 83 GLN A CA 1
ATOM 690 C C . GLN A 1 83 ? -11.355 11.231 10.531 1.00 55.00 83 GLN A C 1
ATOM 692 O O . GLN A 1 83 ? -11.932 10.222 10.142 1.00 55.00 83 GLN A O 1
ATOM 697 N N . ASP A 1 84 ? -12.003 12.315 10.961 1.00 61.47 84 ASP A N 1
ATOM 698 C CA . ASP A 1 84 ? -13.438 12.511 11.101 1.00 61.47 84 ASP A CA 1
ATOM 699 C C . ASP A 1 84 ? -14.155 12.985 9.821 1.00 61.47 84 ASP A C 1
ATOM 701 O O . ASP A 1 84 ? -15.364 13.219 9.848 1.00 61.47 84 ASP A O 1
ATOM 705 N N . THR A 1 85 ? -13.459 13.154 8.688 1.00 71.56 85 THR A N 1
ATOM 706 C CA . THR A 1 85 ? -14.145 13.443 7.415 1.00 71.56 85 THR A CA 1
ATOM 707 C C . THR A 1 85 ? -14.606 12.143 6.768 1.00 71.56 85 THR A C 1
ATOM 709 O O . THR A 1 85 ? -13.809 11.394 6.197 1.00 71.56 85 THR A O 1
ATOM 712 N N . PHE A 1 86 ? -15.910 11.889 6.832 1.00 79.69 86 PHE A N 1
ATOM 713 C CA . PHE A 1 86 ? -16.547 10.726 6.226 1.00 79.69 86 PHE A CA 1
ATOM 714 C C . PHE A 1 86 ? -17.314 11.101 4.957 1.00 79.69 86 PHE A C 1
ATOM 716 O O . PHE A 1 86 ? -17.880 12.190 4.849 1.00 79.69 86 PHE A O 1
ATOM 723 N N . THR A 1 87 ? -17.366 10.176 4.005 1.00 81.12 87 THR A N 1
ATOM 724 C CA . THR A 1 87 ? -18.200 10.268 2.807 1.00 81.12 87 THR A CA 1
ATOM 725 C C . THR A 1 87 ? -19.260 9.173 2.823 1.00 81.12 87 THR A C 1
ATOM 727 O O . THR A 1 87 ? -19.039 8.065 3.316 1.00 81.12 87 THR A O 1
ATOM 730 N N . PHE A 1 88 ? -20.438 9.486 2.282 1.00 85.06 88 PHE A N 1
ATOM 731 C CA . PHE A 1 88 ? -21.467 8.484 2.027 1.00 85.06 88 PHE A CA 1
ATOM 732 C C . PHE A 1 88 ? -21.185 7.808 0.688 1.00 85.06 88 PHE A C 1
ATOM 734 O O . PHE A 1 88 ? -21.055 8.472 -0.340 1.00 85.06 88 PHE A O 1
ATOM 741 N N . THR A 1 89 ? -21.103 6.483 0.705 1.00 81.31 89 THR A N 1
ATOM 742 C CA . THR A 1 89 ? -20.942 5.642 -0.484 1.00 81.31 89 THR A CA 1
ATOM 743 C C . THR A 1 89 ? -22.163 4.743 -0.617 1.00 81.31 89 THR A C 1
ATOM 745 O O . THR A 1 89 ? -22.659 4.212 0.375 1.00 81.31 89 THR A O 1
ATOM 748 N N . LYS A 1 90 ? -22.694 4.607 -1.834 1.00 80.62 90 LYS A N 1
ATOM 749 C CA . LYS A 1 90 ? -23.811 3.702 -2.115 1.00 80.62 90 LYS A CA 1
ATOM 750 C C . LYS A 1 90 ? -23.236 2.313 -2.400 1.00 80.62 90 LYS A C 1
ATOM 752 O O . LYS A 1 90 ? -22.511 2.169 -3.380 1.00 80.62 90 LYS A O 1
ATOM 757 N N . ALA A 1 91 ? -23.545 1.330 -1.558 1.00 80.56 91 ALA A N 1
ATOM 758 C CA . ALA A 1 91 ? -23.302 -0.082 -1.848 1.00 80.56 91 ALA A CA 1
ATOM 759 C C . ALA A 1 91 ? -24.657 -0.778 -1.949 1.00 80.56 91 ALA A C 1
ATOM 761 O O . ALA A 1 91 ? -25.420 -0.810 -0.976 1.00 80.56 91 ALA A O 1
ATOM 762 N N . ASP A 1 92 ? -24.958 -1.262 -3.151 1.00 83.38 92 ASP A N 1
ATOM 763 C CA . ASP A 1 92 ? -26.256 -1.813 -3.527 1.00 83.38 92 ASP A CA 1
ATOM 764 C C . ASP A 1 92 ? -27.398 -0.835 -3.187 1.00 83.38 92 ASP A C 1
ATOM 766 O O . ASP A 1 92 ? -27.482 0.244 -3.782 1.00 83.38 92 ASP A O 1
ATOM 770 N N . ASP A 1 93 ? -28.221 -1.161 -2.188 1.00 85.19 93 ASP A N 1
ATOM 771 C CA . ASP A 1 93 ? -29.355 -0.353 -1.713 1.00 85.19 93 ASP A CA 1
ATOM 772 C C . ASP A 1 93 ? -29.112 0.327 -0.353 1.00 85.19 93 ASP A C 1
ATOM 774 O O . ASP A 1 93 ? -30.024 0.903 0.245 1.00 85.19 93 ASP A O 1
ATOM 778 N N . THR A 1 94 ? -27.872 0.311 0.136 1.00 78.19 94 THR A N 1
ATOM 779 C CA . THR A 1 94 ? -27.492 0.871 1.442 1.00 78.19 94 THR A CA 1
ATOM 780 C C . THR A 1 94 ? -26.459 1.984 1.308 1.00 78.19 94 THR A C 1
ATOM 782 O O . THR A 1 94 ? -25.504 1.901 0.537 1.00 78.19 94 THR A O 1
ATOM 785 N N . LEU A 1 95 ? -26.638 3.049 2.093 1.00 87.69 95 LEU A N 1
ATOM 786 C CA . LEU A 1 95 ? -25.650 4.117 2.230 1.00 87.69 95 LEU A CA 1
ATOM 787 C C . LEU A 1 95 ? -24.674 3.755 3.351 1.00 87.69 95 LEU A C 1
ATOM 789 O O . LEU A 1 95 ? -25.056 3.704 4.519 1.00 87.69 95 LEU A O 1
ATOM 793 N N . LEU A 1 96 ? -23.413 3.519 2.996 1.00 86.31 96 LEU A N 1
ATOM 794 C CA . LEU A 1 96 ? -22.324 3.286 3.939 1.00 86.31 96 LEU A CA 1
ATOM 795 C C . LEU A 1 96 ? -21.547 4.571 4.191 1.00 86.31 96 LEU A C 1
ATOM 797 O O . LEU A 1 96 ? -21.170 5.287 3.262 1.00 86.31 96 LEU A O 1
ATOM 801 N N . LEU A 1 97 ? -21.264 4.824 5.464 1.00 85.56 97 LEU A N 1
ATOM 802 C CA . LEU A 1 97 ? -20.365 5.882 5.895 1.00 85.56 97 LEU A CA 1
ATOM 803 C C . LEU A 1 97 ? -18.930 5.340 5.881 1.00 85.56 97 LEU A C 1
ATOM 805 O O . LEU A 1 97 ? -18.613 4.429 6.647 1.00 85.56 97 LEU A O 1
ATOM 809 N N . LYS A 1 98 ? -18.066 5.878 5.015 1.00 79.31 98 LYS A N 1
ATOM 810 C CA . LYS A 1 98 ? -16.652 5.478 4.922 1.00 79.31 98 LYS A CA 1
ATOM 811 C C . LYS A 1 98 ? -15.724 6.672 5.165 1.00 79.31 98 LYS A C 1
ATOM 813 O O . LYS A 1 98 ? -16.056 7.786 4.760 1.00 79.31 98 LYS A O 1
ATOM 818 N N . PRO A 1 99 ? -14.564 6.479 5.817 1.00 79.19 99 PRO A N 1
ATOM 819 C CA . PRO A 1 99 ? -13.547 7.520 5.908 1.00 79.19 99 PRO A CA 1
ATOM 820 C C . PRO A 1 99 ? -13.117 8.002 4.519 1.00 79.19 99 PRO A C 1
ATOM 822 O O . PRO A 1 99 ? -12.770 7.196 3.653 1.00 79.19 99 PRO A O 1
ATOM 825 N N . MET A 1 100 ? -13.066 9.319 4.313 1.00 76.62 100 MET A N 1
ATOM 826 C CA . MET A 1 100 ? -12.684 9.910 3.023 1.00 76.62 100 MET A CA 1
ATOM 827 C C . MET A 1 100 ? -11.248 9.541 2.607 1.00 76.62 100 MET A C 1
ATOM 829 O O . MET A 1 100 ? -10.940 9.473 1.417 1.00 76.62 100 MET A O 1
ATOM 833 N N . ALA A 1 101 ? -10.376 9.260 3.580 1.00 72.38 101 ALA A N 1
ATOM 834 C CA . ALA A 1 101 ? -8.984 8.864 3.362 1.00 72.38 101 ALA A CA 1
ATOM 835 C C . ALA A 1 101 ? -8.820 7.552 2.565 1.00 72.38 101 ALA A C 1
ATOM 837 O O . ALA A 1 101 ? -7.757 7.326 1.994 1.00 72.38 101 ALA A O 1
ATOM 838 N N . LEU A 1 102 ? -9.858 6.708 2.487 1.00 73.62 102 LEU A N 1
ATOM 839 C CA . LEU A 1 102 ? -9.849 5.484 1.670 1.00 73.62 102 LEU A CA 1
ATOM 840 C C . LEU A 1 102 ? -10.007 5.772 0.173 1.00 73.62 102 LEU A C 1
ATOM 842 O O . LEU A 1 102 ? -9.623 4.954 -0.653 1.00 73.62 102 LEU A O 1
ATOM 846 N N . HIS A 1 103 ? -10.575 6.927 -0.181 1.00 72.94 103 HIS A N 1
ATOM 847 C CA . HIS A 1 103 ? -10.993 7.231 -1.551 1.00 72.94 103 HIS A CA 1
ATOM 848 C C . HIS A 1 103 ? -10.224 8.387 -2.186 1.00 72.94 103 HI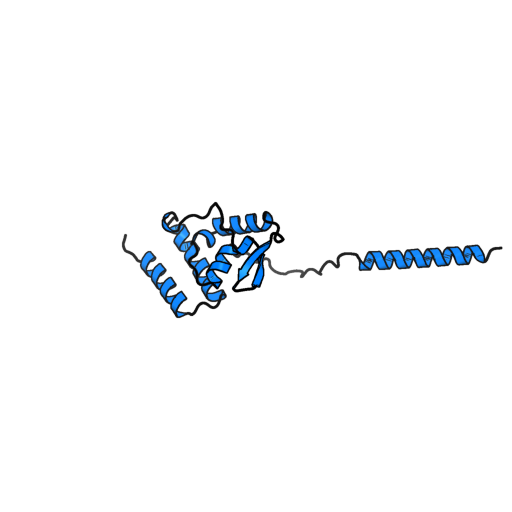S A C 1
ATOM 850 O O . HIS A 1 103 ? -10.335 8.601 -3.391 1.00 72.94 103 HIS A O 1
ATOM 856 N N . LYS A 1 104 ? -9.454 9.148 -1.400 1.00 81.69 104 LYS A N 1
ATOM 857 C CA . LYS A 1 104 ? -8.711 10.302 -1.901 1.00 81.69 104 LYS A CA 1
ATOM 858 C C . LYS A 1 104 ? -7.260 9.917 -2.232 1.00 81.69 104 LYS A C 1
ATOM 860 O O . LYS A 1 104 ? -6.473 9.755 -1.298 1.00 81.69 104 LYS A O 1
ATOM 865 N N . PRO A 1 105 ? -6.880 9.822 -3.520 1.00 84.06 105 PRO A N 1
ATOM 866 C CA . PRO A 1 105 ? -5.484 9.652 -3.899 1.00 84.06 105 PRO A CA 1
ATOM 867 C C . PRO A 1 105 ? -4.662 10.896 -3.540 1.00 84.06 105 PRO A C 1
ATOM 869 O O . PRO A 1 105 ? -5.187 12.012 -3.425 1.00 84.06 105 PRO A O 1
ATOM 872 N N . SER A 1 106 ? -3.353 10.710 -3.376 1.00 85.31 106 SER A N 1
ATOM 873 C CA . SER A 1 106 ? -2.429 11.832 -3.197 1.00 85.31 106 SER A CA 1
ATOM 874 C C . SER A 1 106 ? -2.344 12.649 -4.486 1.00 85.31 106 SER A C 1
ATOM 876 O O . SER A 1 106 ? -2.163 12.090 -5.562 1.00 85.31 106 SER A O 1
ATOM 878 N N . SER A 1 107 ? -2.383 13.982 -4.390 1.00 87.12 107 SER A N 1
ATOM 879 C CA . SER A 1 107 ? -2.153 14.861 -5.548 1.00 87.12 107 SER A CA 1
ATOM 880 C C . SER A 1 107 ? -0.697 14.861 -6.027 1.00 87.12 107 SER A C 1
ATOM 882 O O . SER A 1 107 ? -0.389 15.492 -7.031 1.00 87.12 107 SER A O 1
ATOM 884 N N . LYS A 1 108 ? 0.204 14.223 -5.272 1.00 91.50 108 LYS A N 1
ATOM 885 C CA . LYS A 1 108 ? 1.631 14.085 -5.588 1.00 91.50 108 LYS A CA 1
ATOM 886 C C . LYS A 1 108 ? 1.989 12.685 -6.084 1.00 91.50 108 LYS A C 1
ATOM 888 O O . LYS A 1 108 ? 3.171 12.366 -6.142 1.00 91.50 108 LYS A O 1
ATOM 893 N N . VAL A 1 109 ? 0.989 11.841 -6.356 1.00 94.06 109 VAL A N 1
ATOM 894 C CA . VAL A 1 109 ? 1.235 10.507 -6.905 1.00 94.06 109 VAL A CA 1
ATOM 895 C C . VAL A 1 109 ? 2.002 10.632 -8.220 1.00 94.06 109 VAL A C 1
ATOM 897 O O . VAL A 1 109 ? 1.684 11.485 -9.049 1.00 94.06 109 VAL A O 1
ATOM 900 N N . ILE A 1 110 ? 3.038 9.813 -8.366 1.00 94.69 110 ILE A N 1
ATOM 901 C CA . ILE A 1 110 ? 3.853 9.726 -9.576 1.00 94.69 110 ILE A CA 1
ATOM 902 C C . ILE A 1 110 ? 3.454 8.426 -10.285 1.00 94.69 110 ILE A C 1
ATOM 904 O O . ILE A 1 110 ? 3.440 7.388 -9.613 1.00 94.69 110 ILE A O 1
ATOM 908 N N . PRO A 1 111 ? 3.107 8.464 -11.585 1.00 95.69 111 PRO A N 1
ATOM 909 C CA . PRO A 1 111 ? 2.859 7.259 -12.374 1.00 95.69 111 PRO A CA 1
ATOM 910 C C . PRO A 1 111 ? 4.068 6.319 -12.377 1.00 95.69 111 PRO A C 1
ATOM 912 O O . PRO A 1 111 ? 5.208 6.779 -12.345 1.00 95.69 111 PRO A O 1
ATOM 915 N N . ASP A 1 112 ? 3.839 5.006 -12.471 1.00 95.38 112 ASP A N 1
ATOM 916 C CA . ASP A 1 112 ? 4.928 4.016 -12.428 1.00 95.38 112 ASP A CA 1
ATOM 917 C C . ASP A 1 112 ? 5.970 4.212 -13.544 1.00 95.38 112 ASP A C 1
ATOM 919 O O . ASP A 1 112 ? 7.149 3.937 -13.333 1.00 95.38 112 ASP A O 1
ATOM 923 N N . GLU A 1 113 ? 5.553 4.723 -14.707 1.00 94.25 113 GLU A N 1
ATOM 924 C CA . GLU A 1 113 ? 6.423 5.025 -15.855 1.00 94.25 113 GLU A CA 1
ATOM 925 C C . GLU A 1 113 ? 7.396 6.189 -15.612 1.00 94.25 113 GLU A C 1
ATOM 927 O O . GLU A 1 113 ? 8.472 6.225 -16.208 1.00 94.25 113 GLU A O 1
ATOM 932 N N . ASP A 1 114 ? 7.045 7.099 -14.703 1.00 96.56 114 ASP A N 1
ATOM 933 C CA . ASP A 1 114 ? 7.852 8.265 -14.340 1.00 96.56 114 ASP A CA 1
ATOM 934 C C . ASP A 1 114 ? 8.735 8.001 -13.107 1.00 96.56 114 ASP A C 1
ATOM 936 O O . ASP A 1 114 ? 9.531 8.857 -12.700 1.00 96.56 114 ASP A O 1
ATOM 940 N N . LEU A 1 115 ? 8.611 6.824 -12.481 1.00 95.56 115 LEU A N 1
ATOM 941 C CA . LEU A 1 115 ? 9.462 6.439 -11.362 1.00 95.56 115 LEU A CA 1
ATOM 942 C C . LEU A 1 115 ? 10.866 6.083 -11.842 1.00 95.56 115 LEU A C 1
ATOM 944 O O . LEU A 1 115 ? 11.082 5.379 -12.828 1.00 95.56 115 LEU A O 1
ATOM 948 N N . THR A 1 116 ? 11.860 6.512 -11.068 1.00 95.19 116 THR A N 1
ATOM 949 C CA . THR A 1 116 ? 13.233 6.064 -11.297 1.00 95.19 116 THR A CA 1
ATOM 950 C C . THR A 1 116 ? 13.357 4.569 -11.013 1.00 95.19 116 THR A C 1
ATOM 952 O O . THR A 1 116 ? 12.689 4.023 -10.133 1.00 95.19 116 THR A O 1
ATOM 955 N N . TRP A 1 117 ? 14.301 3.911 -11.686 1.00 93.31 117 TRP A N 1
ATOM 956 C CA . TRP A 1 117 ? 14.579 2.493 -11.453 1.00 93.31 117 TRP A CA 1
ATOM 957 C C . TRP A 1 117 ? 14.837 2.169 -9.973 1.00 93.31 117 TRP A C 1
ATOM 959 O O . TRP A 1 117 ? 14.318 1.199 -9.428 1.00 93.31 117 TRP A O 1
ATOM 969 N N . HIS A 1 118 ? 15.580 3.036 -9.281 1.00 92.81 118 HIS A N 1
ATOM 970 C CA . HIS A 1 118 ? 15.845 2.886 -7.852 1.00 92.81 118 HIS A CA 1
ATOM 971 C C . HIS A 1 118 ? 14.563 2.927 -7.004 1.00 92.81 118 HIS A C 1
ATOM 973 O O . HIS A 1 118 ? 14.413 2.134 -6.075 1.00 92.81 118 HIS A O 1
ATOM 979 N N . GLN A 1 119 ? 13.620 3.810 -7.342 1.00 94.50 119 GLN A N 1
ATOM 980 C CA . GLN A 1 119 ? 12.328 3.890 -6.659 1.00 94.50 119 GLN A CA 1
ATOM 981 C C . GLN A 1 119 ? 11.487 2.637 -6.895 1.00 94.50 119 GLN A C 1
ATOM 983 O O . GLN A 1 119 ? 10.903 2.134 -5.939 1.00 94.50 119 GLN A O 1
ATOM 988 N N . ILE A 1 120 ? 11.482 2.087 -8.114 1.00 94.25 120 ILE A N 1
ATOM 989 C CA . ILE A 1 120 ? 10.793 0.823 -8.423 1.00 94.25 120 ILE A CA 1
ATOM 990 C C . ILE A 1 120 ? 11.342 -0.318 -7.550 1.00 94.25 120 ILE A C 1
ATOM 992 O O . ILE A 1 120 ? 10.563 -1.041 -6.925 1.00 94.25 120 ILE A O 1
ATOM 996 N N . LEU A 1 121 ? 12.671 -0.437 -7.426 1.00 92.00 121 LEU A N 1
ATOM 997 C CA . LEU A 1 121 ? 13.317 -1.470 -6.599 1.00 92.00 121 LEU A CA 1
ATOM 998 C C . LEU A 1 121 ? 12.968 -1.368 -5.107 1.00 92.00 121 LEU A C 1
ATOM 1000 O O . LEU A 1 121 ? 12.832 -2.389 -4.424 1.00 92.00 121 LEU A O 1
ATOM 1004 N N . ILE A 1 122 ? 12.816 -0.148 -4.591 1.00 91.75 122 ILE A N 1
ATOM 1005 C CA . ILE A 1 122 ? 12.362 0.080 -3.215 1.00 91.75 122 ILE A CA 1
ATOM 1006 C C . ILE A 1 122 ? 10.877 -0.282 -3.094 1.00 91.75 122 ILE A C 1
ATOM 1008 O O . ILE A 1 122 ? 10.496 -1.062 -2.215 1.00 91.75 122 ILE A O 1
ATOM 1012 N N . ALA A 1 123 ? 10.051 0.245 -4.000 1.00 94.75 123 ALA A N 1
ATOM 1013 C CA . ALA A 1 123 ? 8.602 0.112 -3.969 1.00 94.75 123 ALA A CA 1
ATOM 1014 C C . ALA A 1 123 ? 8.137 -1.343 -4.042 1.00 94.75 123 ALA A C 1
ATOM 1016 O O . ALA A 1 123 ? 7.255 -1.730 -3.273 1.00 94.75 123 ALA A O 1
ATOM 1017 N N . LYS A 1 124 ? 8.752 -2.170 -4.906 1.00 94.12 124 LYS A N 1
ATOM 1018 C CA . LYS A 1 124 ? 8.361 -3.582 -5.080 1.00 94.12 124 LYS A CA 1
ATOM 1019 C C . LYS A 1 124 ? 8.364 -4.354 -3.761 1.00 94.12 124 LYS A C 1
ATOM 1021 O O . LYS A 1 124 ? 7.479 -5.167 -3.514 1.00 94.12 124 LYS A O 1
ATOM 1026 N N . SER A 1 125 ? 9.334 -4.072 -2.890 1.00 92.31 125 SER A N 1
ATOM 1027 C CA . SER A 1 125 ? 9.492 -4.776 -1.617 1.00 92.31 125 SER A CA 1
ATOM 1028 C C . SER A 1 125 ? 8.355 -4.409 -0.669 1.00 92.31 125 SER A C 1
ATOM 1030 O O . SER A 1 125 ? 7.801 -5.281 -0.003 1.00 92.31 125 SER A O 1
ATOM 1032 N N . GLY A 1 126 ? 7.970 -3.129 -0.653 1.00 92.75 126 GLY A N 1
ATOM 1033 C CA . GLY A 1 126 ? 6.813 -2.647 0.097 1.00 92.75 126 GLY A CA 1
ATOM 1034 C C . GLY A 1 126 ? 5.499 -3.216 -0.438 1.00 92.75 126 GLY A C 1
ATOM 1035 O O . GLY A 1 126 ? 4.702 -3.733 0.344 1.00 92.75 126 GLY A O 1
ATOM 1036 N N . LEU A 1 127 ? 5.301 -3.191 -1.759 1.00 95.12 127 LEU A N 1
ATOM 1037 C CA . LEU A 1 127 ? 4.106 -3.729 -2.410 1.00 95.12 127 LEU A CA 1
ATOM 1038 C C . LEU A 1 127 ? 3.909 -5.217 -2.081 1.00 95.12 127 LEU A C 1
ATOM 1040 O O . LEU A 1 127 ? 2.882 -5.587 -1.514 1.00 95.12 127 LEU A O 1
ATOM 1044 N N . LEU A 1 128 ? 4.914 -6.055 -2.360 1.00 95.12 128 LEU A N 1
ATOM 1045 C CA . LEU A 1 128 ? 4.849 -7.502 -2.117 1.00 95.12 128 LEU A CA 1
ATOM 1046 C C . LEU A 1 128 ? 4.635 -7.820 -0.631 1.00 95.12 128 LEU A C 1
ATOM 1048 O O . LEU A 1 128 ? 3.829 -8.687 -0.293 1.00 95.12 128 LEU A O 1
ATOM 1052 N N . HIS A 1 129 ? 5.310 -7.093 0.267 1.00 93.62 129 HIS A N 1
ATOM 1053 C CA . HIS A 1 129 ? 5.122 -7.248 1.709 1.00 93.62 129 HIS A CA 1
ATOM 1054 C C . HIS A 1 129 ? 3.669 -7.001 2.124 1.00 93.62 129 HIS A C 1
ATO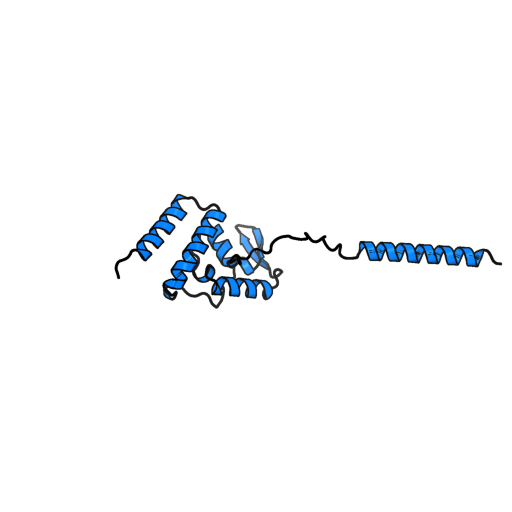M 1056 O O . HIS A 1 129 ? 3.102 -7.782 2.893 1.00 93.62 129 HIS A O 1
ATOM 1062 N N . HIS A 1 130 ? 3.056 -5.937 1.602 1.00 94.00 130 HIS A N 1
ATOM 1063 C CA . HIS A 1 130 ? 1.666 -5.625 1.904 1.00 94.00 130 HIS A CA 1
ATOM 1064 C C . HIS A 1 130 ? 0.695 -6.621 1.271 1.00 94.00 130 HIS A C 1
ATOM 1066 O O . HIS A 1 130 ? -0.221 -7.048 1.965 1.00 94.00 130 HIS A O 1
ATOM 1072 N N . MET A 1 131 ? 0.914 -7.077 0.035 1.00 95.06 131 MET A N 1
ATOM 1073 C CA . MET A 1 131 ? 0.070 -8.113 -0.581 1.00 95.06 131 MET A CA 1
ATOM 1074 C C . MET A 1 131 ? 0.002 -9.382 0.284 1.00 95.06 131 MET A C 1
ATOM 1076 O O . MET A 1 131 ? -1.090 -9.859 0.597 1.00 95.06 131 MET A O 1
ATOM 1080 N N . VAL A 1 132 ? 1.155 -9.876 0.756 1.00 94.38 132 VAL A N 1
ATOM 1081 C CA . VAL A 1 132 ? 1.219 -11.052 1.646 1.00 94.38 132 VAL A CA 1
ATOM 1082 C C . VAL A 1 132 ? 0.487 -10.785 2.962 1.00 94.38 132 VAL A C 1
ATOM 1084 O O . VAL A 1 132 ? -0.305 -11.610 3.411 1.00 94.38 132 VAL A O 1
ATOM 1087 N N . GLN A 1 133 ? 0.696 -9.617 3.579 1.00 92.88 133 GLN A N 1
ATOM 1088 C CA . GLN A 1 133 ? 0.009 -9.261 4.826 1.00 92.88 133 GLN A CA 1
ATOM 1089 C C . GLN A 1 133 ? -1.514 -9.179 4.692 1.00 92.88 133 GLN A C 1
ATOM 1091 O O . GLN A 1 133 ? -2.216 -9.409 5.677 1.00 92.88 133 GLN A O 1
ATOM 1096 N N . ARG A 1 134 ? -2.028 -8.835 3.508 1.00 92.25 134 ARG A N 1
ATOM 1097 C CA . ARG A 1 134 ? -3.471 -8.758 3.235 1.00 92.25 134 ARG A CA 1
ATOM 1098 C C . ARG A 1 134 ? -4.057 -10.084 2.743 1.00 92.25 134 ARG A C 1
ATOM 1100 O O . ARG A 1 134 ? -5.237 -10.132 2.424 1.00 92.25 134 ARG A O 1
ATOM 1107 N N . GLY A 1 135 ? -3.267 -11.159 2.722 1.00 93.38 135 GLY A N 1
ATOM 1108 C CA . GLY A 1 135 ? -3.747 -12.497 2.382 1.00 93.38 135 GLY A CA 1
ATOM 1109 C C . GLY A 1 135 ? -4.015 -12.695 0.893 1.00 93.38 135 GLY A C 1
ATOM 1110 O O . GLY A 1 135 ? -4.867 -13.508 0.535 1.00 93.38 135 GLY A O 1
ATOM 1111 N N . TRP A 1 136 ? -3.309 -11.961 0.025 1.00 95.25 136 TRP A N 1
ATOM 1112 C CA . TRP A 1 136 ? -3.343 -12.241 -1.409 1.00 95.25 136 TRP A CA 1
ATOM 1113 C C . TRP A 1 136 ? -2.913 -13.689 -1.668 1.00 95.25 136 TRP A C 1
ATOM 1115 O O . TRP A 1 136 ? -1.993 -14.164 -0.997 1.00 95.25 136 TRP A O 1
ATOM 1125 N N . PRO A 1 137 ? -3.519 -14.402 -2.637 1.00 95.25 137 PRO A N 1
ATOM 1126 C CA . PRO A 1 137 ? -3.129 -15.780 -2.883 1.00 95.25 137 PRO A CA 1
ATOM 1127 C C . PRO A 1 137 ? -1.682 -15.851 -3.380 1.00 95.25 137 PRO A C 1
ATOM 1129 O O . PRO A 1 137 ? -1.281 -15.082 -4.259 1.00 95.25 137 PRO A O 1
ATOM 1132 N N . ASP A 1 138 ? -0.922 -16.812 -2.852 1.00 94.94 138 ASP A N 1
ATOM 1133 C CA . ASP A 1 138 ? 0.524 -16.940 -3.078 1.00 94.94 138 ASP A CA 1
ATOM 1134 C C . ASP A 1 138 ? 0.904 -16.934 -4.561 1.00 94.94 138 ASP A C 1
ATOM 1136 O O . ASP A 1 138 ? 1.914 -16.349 -4.941 1.00 94.94 138 ASP A O 1
ATOM 1140 N N . GLN A 1 139 ? 0.071 -17.525 -5.424 1.00 95.81 139 GLN A N 1
ATOM 1141 C CA . GLN A 1 139 ? 0.305 -17.550 -6.866 1.00 95.81 139 GLN A CA 1
ATOM 1142 C C . GLN A 1 139 ? 0.346 -16.141 -7.483 1.00 95.81 139 GLN A C 1
ATOM 1144 O O . GLN A 1 139 ? 1.175 -15.887 -8.353 1.00 95.81 139 GLN A O 1
ATOM 1149 N N . HIS A 1 140 ? -0.503 -15.213 -7.030 1.00 94.19 140 HIS A N 1
ATOM 1150 C CA . HIS A 1 140 ? -0.500 -13.835 -7.536 1.00 94.19 140 HIS A CA 1
ATOM 1151 C C . HIS A 1 140 ? 0.736 -13.073 -7.064 1.00 94.19 140 HIS A C 1
ATOM 1153 O O . HIS A 1 140 ? 1.374 -12.379 -7.856 1.00 94.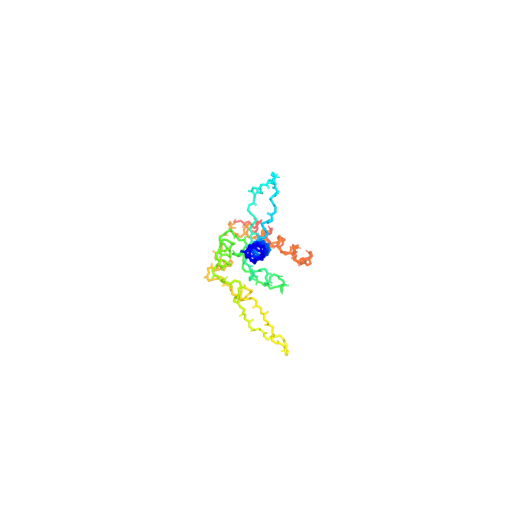19 140 HIS A O 1
ATOM 1159 N N . VAL A 1 141 ? 1.101 -13.238 -5.789 1.00 95.75 141 VAL A N 1
ATOM 1160 C CA . VAL A 1 141 ? 2.320 -12.638 -5.231 1.00 95.75 141 VAL A CA 1
ATOM 1161 C C . VAL A 1 141 ? 3.556 -13.182 -5.952 1.00 95.75 141 VAL A C 1
ATOM 1163 O O . VAL A 1 141 ? 4.446 -12.412 -6.307 1.00 95.75 141 VAL A O 1
ATOM 1166 N N . PHE A 1 142 ? 3.591 -14.489 -6.222 1.00 96.62 142 PHE A N 1
ATOM 1167 C CA . PHE A 1 142 ? 4.692 -15.152 -6.915 1.00 96.62 142 PHE A CA 1
ATOM 1168 C C . PHE A 1 142 ? 4.871 -14.642 -8.348 1.00 96.62 142 PHE A C 1
ATOM 1170 O O . PHE A 1 142 ? 5.981 -14.269 -8.717 1.00 96.62 142 PHE A O 1
ATOM 1177 N N . VAL A 1 143 ? 3.792 -14.557 -9.134 1.00 96.56 143 VAL A N 1
ATOM 1178 C CA . VAL A 1 143 ? 3.854 -14.029 -10.510 1.00 96.56 143 VAL A CA 1
ATOM 1179 C C . VAL A 1 143 ? 4.372 -12.590 -10.521 1.00 96.56 143 VAL A C 1
ATOM 1181 O O . VAL A 1 143 ? 5.201 -12.236 -11.357 1.00 96.56 143 VAL A O 1
ATOM 1184 N N . LEU A 1 144 ? 3.931 -11.758 -9.573 1.00 95.19 144 LEU A N 1
ATOM 1185 C CA . LEU A 1 144 ? 4.403 -10.378 -9.492 1.00 95.19 144 LEU A CA 1
ATOM 1186 C C . LEU A 1 144 ? 5.873 -10.290 -9.046 1.00 95.19 144 LEU A C 1
ATOM 1188 O O . LEU A 1 144 ? 6.634 -9.473 -9.562 1.00 95.19 144 LEU A O 1
ATOM 1192 N N . MET A 1 145 ? 6.297 -11.148 -8.118 1.00 95.81 145 MET A N 1
ATOM 1193 C CA . MET A 1 145 ? 7.700 -11.265 -7.719 1.00 95.81 145 MET A CA 1
ATOM 1194 C C . MET A 1 145 ? 8.590 -11.680 -8.900 1.00 95.81 145 MET A C 1
ATOM 1196 O O . MET A 1 145 ? 9.651 -11.087 -9.099 1.00 95.81 145 MET A O 1
ATOM 1200 N N . GLU A 1 146 ? 8.155 -12.660 -9.694 1.00 96.31 146 GLU A N 1
ATOM 1201 C CA . GLU A 1 146 ? 8.858 -13.112 -10.898 1.00 96.31 146 GLU A CA 1
ATOM 1202 C C . GLU A 1 146 ? 8.931 -12.005 -11.959 1.00 96.31 146 GLU A C 1
ATOM 1204 O O . GLU A 1 146 ? 9.988 -11.790 -12.551 1.00 96.31 146 GLU A O 1
ATOM 1209 N N . PHE A 1 147 ? 7.853 -11.237 -12.143 1.00 94.69 147 PHE A N 1
ATOM 1210 C CA . PHE A 1 147 ? 7.852 -10.060 -13.013 1.00 94.69 147 PHE A CA 1
ATOM 1211 C C . PHE A 1 147 ? 8.955 -9.060 -12.632 1.00 94.69 147 PHE A C 1
ATOM 1213 O O . PHE A 1 147 ? 9.762 -8.690 -13.486 1.00 94.69 147 PHE A O 1
ATOM 1220 N N . PHE A 1 148 ? 9.043 -8.665 -11.356 1.00 94.50 148 PHE A N 1
ATOM 1221 C CA . PHE A 1 148 ? 10.086 -7.736 -10.908 1.00 94.50 148 PHE A CA 1
ATOM 1222 C C . PHE A 1 148 ? 11.496 -8.323 -11.055 1.00 94.50 148 PHE A C 1
ATOM 1224 O O . PHE A 1 148 ? 12.412 -7.618 -11.474 1.00 94.50 148 PHE A O 1
ATOM 1231 N N . LEU A 1 149 ? 11.672 -9.619 -10.780 1.00 94.06 149 LEU A N 1
ATOM 1232 C CA . LEU A 1 149 ? 12.955 -10.301 -10.964 1.00 94.06 149 LEU A CA 1
ATOM 1233 C C . LEU A 1 149 ? 13.408 -10.301 -12.434 1.00 94.06 149 LEU A C 1
ATOM 1235 O O . LEU A 1 149 ? 14.584 -10.073 -12.729 1.00 94.06 149 LEU A O 1
ATOM 1239 N N . ASN A 1 150 ? 12.483 -10.532 -13.363 1.00 94.12 150 ASN A N 1
ATOM 1240 C CA . ASN A 1 150 ? 12.762 -10.483 -14.798 1.00 94.12 150 ASN A CA 1
ATOM 1241 C C . ASN A 1 150 ? 13.095 -9.061 -15.262 1.00 94.12 150 ASN A C 1
ATOM 1243 O O . ASN A 1 150 ? 13.987 -8.875 -16.086 1.00 94.12 150 ASN A O 1
ATOM 1247 N N . LE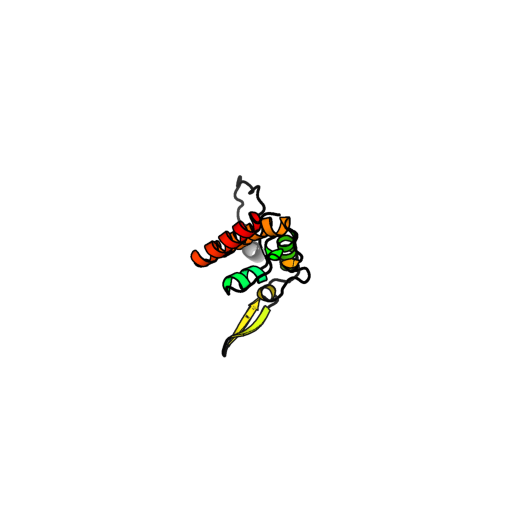U A 1 151 ? 12.427 -8.054 -14.695 1.00 91.38 151 LEU A N 1
ATOM 1248 C CA . LEU A 1 151 ? 12.715 -6.651 -14.981 1.00 91.38 151 LEU A CA 1
ATOM 1249 C C . LEU A 1 151 ? 14.124 -6.255 -14.503 1.00 91.38 151 LEU A C 1
ATOM 1251 O O . LEU A 1 151 ? 14.837 -5.540 -15.197 1.00 91.38 151 LEU A O 1
ATOM 1255 N N . GLU A 1 152 ? 14.554 -6.780 -13.355 1.00 90.31 152 GLU A N 1
ATOM 1256 C CA . GLU A 1 152 ? 15.900 -6.580 -12.798 1.00 90.31 152 GLU A CA 1
ATOM 1257 C C . GLU A 1 152 ? 17.020 -7.273 -13.557 1.00 90.31 152 GLU A C 1
ATOM 1259 O O . GLU A 1 152 ? 18.140 -6.767 -13.607 1.00 90.31 152 GLU A O 1
ATOM 1264 N N . SER A 1 153 ? 16.729 -8.440 -14.113 1.00 89.56 153 SER A N 1
ATOM 1265 C CA . SER A 1 153 ? 17.699 -9.240 -14.858 1.00 89.56 153 SER A CA 1
ATOM 1266 C C . SER A 1 153 ? 17.719 -8.919 -16.352 1.00 89.56 153 SER A C 1
ATOM 1268 O O . SER A 1 153 ? 18.502 -9.524 -17.088 1.00 89.56 153 SER A O 1
ATOM 1270 N N . HIS A 1 154 ? 16.898 -7.965 -16.808 1.00 84.62 154 HIS A N 1
ATOM 1271 C CA . HIS A 1 154 ? 16.858 -7.573 -18.207 1.00 84.62 154 HIS A CA 1
ATOM 1272 C C . HIS A 1 154 ? 18.226 -7.013 -18.639 1.00 84.62 154 HIS A C 1
ATOM 1274 O O . HIS A 1 154 ? 18.714 -6.050 -18.039 1.00 84.62 154 HIS A O 1
ATOM 1280 N N . PRO A 1 155 ? 18.864 -7.585 -19.677 1.00 77.06 155 PRO A N 1
ATOM 1281 C CA . PRO A 1 155 ? 20.136 -7.079 -20.173 1.00 77.06 155 PRO A CA 1
ATOM 1282 C C . PRO A 1 155 ? 19.954 -5.647 -20.685 1.00 77.06 155 PRO A C 1
ATOM 1284 O O . PRO A 1 155 ? 19.018 -5.362 -21.433 1.00 77.06 155 PRO A O 1
ATOM 1287 N N . THR A 1 156 ? 20.816 -4.744 -20.227 1.00 62.34 156 THR A N 1
ATOM 1288 C CA . THR A 1 156 ? 20.853 -3.341 -20.665 1.00 62.34 156 THR A CA 1
ATOM 1289 C C . THR A 1 156 ? 21.535 -3.189 -22.016 1.00 62.34 156 THR A C 1
ATOM 1291 O O . THR A 1 156 ? 22.476 -3.966 -22.300 1.00 62.34 156 THR A O 1
#

Foldseek 3Di:
DPPVVVVVVVVVVVVVVVVVVVVVVPDPPDDDDDPPPDDPPDDDQDFFLQQLLCLLVVHDDALCRQAPNRSVVNVVVPVVQPQPDWDWDDDPPDTDTDRCSNPDDDPPGDHNVRDDPVSNVRSLVSVLVSNVVSPPPPVVSVVSVVVVVCVVPDDD